Protein AF-W1XSS5-F1 (afdb_monomer_lite)

pLDDT: mean 94.6, std 3.34, range [77.12, 98.31]

InterPro domains:
  IPR008948 L-Aspartase-like [SSF48557] (1-71)
  IPR009049 Argininosuccinate lyase [PTHR43814] (1-72)
  IPR020557 Fumarate lyase, conserved site [PS00163] (22-31)
  IPR022761 Fumarate lyase, N-terminal [PF00206] (2-47)

Organism: NCBI:txid408170

Foldseek 3Di:
DVQVCCDPVNVNDDDDCVQWDADPVGRSDTHRVNVVVVVVCVVVVVVLVVVVCVLPPPDDDDDDPSCVSNVD

Radius of gyration: 20.5 Å; chains: 1; bounding box: 43×14×56 Å

Structure (mmCIF, N/CA/C/O backbone):
data_AF-W1XSS5-F1
#
_entry.id   AF-W1XSS5-F1
#
loop_
_atom_site.group_PDB
_atom_site.id
_atom_site.type_symbol
_atom_site.label_atom_id
_atom_site.label_alt_id
_atom_site.label_comp_id
_atom_site.label_asym_id
_atom_site.label_entity_id
_atom_site.label_seq_id
_atom_site.pdbx_PDB_ins_code
_atom_site.Cartn_x
_atom_site.Cartn_y
_atom_site.Cartn_z
_atom_site.occupancy
_atom_site.B_iso_or_equiv
_atom_site.auth_seq_id
_atom_site.auth_comp_id
_atom_site.auth_asym_id
_atom_site.auth_atom_id
_atom_site.pdbx_PDB_model_num
ATOM 1 N N . GLU A 1 1 ? -14.036 -0.450 3.392 1.00 90.12 1 GLU A N 1
ATOM 2 C CA . GLU A 1 1 ? -15.028 -1.289 4.068 1.00 90.12 1 GLU A CA 1
ATOM 3 C C . GLU A 1 1 ? -14.754 -1.577 5.537 1.00 90.12 1 GLU A C 1
ATOM 5 O O . GLU A 1 1 ? -15.417 -0.949 6.344 1.00 90.12 1 GLU A O 1
ATOM 10 N N . LEU A 1 2 ? -13.749 -2.382 5.912 1.00 94.62 2 LEU A N 1
ATOM 11 C CA . LEU A 1 2 ? -13.456 -2.682 7.331 1.00 94.62 2 LEU A CA 1
ATOM 12 C C . LEU A 1 2 ? -13.368 -1.433 8.228 1.00 94.62 2 LEU A C 1
ATOM 14 O O . LEU A 1 2 ? -14.009 -1.393 9.267 1.00 94.62 2 LEU A O 1
ATOM 18 N N . VAL A 1 3 ? -12.659 -0.392 7.772 1.00 95.44 3 VAL A N 1
ATOM 19 C CA . VAL A 1 3 ? -12.526 0.901 8.476 1.00 95.44 3 VAL A CA 1
ATOM 20 C C . VAL A 1 3 ? -13.880 1.572 8.755 1.00 95.44 3 VAL A C 1
ATOM 22 O O . VAL A 1 3 ? -14.053 2.207 9.789 1.00 95.44 3 VAL A O 1
ATOM 25 N N . LEU A 1 4 ? -14.837 1.450 7.830 1.00 96.88 4 LEU A N 1
ATOM 26 C CA . LEU A 1 4 ? -16.173 2.031 7.974 1.00 96.88 4 LEU A CA 1
ATOM 27 C C . LEU A 1 4 ? -17.047 1.152 8.873 1.00 96.88 4 LEU A C 1
ATOM 29 O O . LEU A 1 4 ? -17.700 1.651 9.780 1.00 96.88 4 LEU A O 1
ATOM 33 N N . TRP A 1 5 ? -17.020 -0.163 8.656 1.00 97.25 5 TRP A N 1
ATOM 34 C CA . TRP A 1 5 ? -17.785 -1.130 9.445 1.00 97.25 5 TRP A CA 1
ATOM 35 C C . TRP A 1 5 ? -17.385 -1.159 10.923 1.00 97.25 5 TRP A C 1
ATOM 37 O O . TRP A 1 5 ? -18.231 -1.454 11.766 1.00 97.25 5 TRP A O 1
ATOM 47 N N . SER A 1 6 ? -16.124 -0.843 11.237 1.00 95.00 6 SER A N 1
ATOM 48 C CA . SER A 1 6 ? -15.611 -0.747 12.606 1.00 95.00 6 SER A CA 1
ATOM 49 C C . SER A 1 6 ? -15.881 0.605 13.279 1.00 95.00 6 SER A C 1
ATOM 51 O O . SER A 1 6 ? -15.472 0.796 14.424 1.00 95.00 6 SER A O 1
ATOM 53 N N . SER A 1 7 ? -16.503 1.575 12.595 1.00 95.06 7 SER A N 1
ATOM 54 C CA . SER A 1 7 ? -16.777 2.891 13.185 1.00 95.06 7 SER A CA 1
ATOM 55 C C . SER A 1 7 ? -17.858 2.813 14.268 1.00 95.06 7 SER A C 1
ATOM 57 O O . SER A 1 7 ? -18.633 1.857 14.342 1.00 95.06 7 SER A O 1
ATOM 59 N N . GLN A 1 8 ? -17.939 3.843 15.114 1.00 93.62 8 GLN A N 1
ATOM 60 C CA . GLN A 1 8 ? -18.918 3.893 16.200 1.00 93.62 8 GLN A CA 1
ATOM 61 C C . GLN A 1 8 ? -20.365 4.053 15.699 1.00 93.62 8 GLN A C 1
ATOM 63 O O . GLN A 1 8 ? -21.297 3.633 16.386 1.00 93.62 8 GLN A O 1
ATOM 68 N N . GLU A 1 9 ? -20.556 4.663 14.535 1.00 95.81 9 GLU A N 1
ATOM 69 C CA . GLU A 1 9 ? -21.856 4.877 13.902 1.00 95.81 9 GLU A CA 1
ATOM 70 C C . GLU A 1 9 ? -22.405 3.581 13.297 1.00 95.81 9 GLU A C 1
ATOM 72 O O . GLU A 1 9 ? -23.605 3.333 13.387 1.00 95.81 9 GLU A O 1
ATOM 77 N N . PHE A 1 10 ? -21.533 2.750 12.711 1.00 96.50 10 PHE A N 1
ATOM 78 C CA . PHE A 1 10 ? -21.924 1.493 12.065 1.00 96.50 10 PHE A CA 1
ATOM 79 C C . PHE A 1 10 ? -21.882 0.296 13.023 1.00 96.50 10 PHE A C 1
ATOM 81 O O . PHE A 1 10 ? -22.864 -0.434 13.120 1.00 96.50 10 PHE A O 1
ATOM 88 N N . LYS A 1 11 ? -20.771 0.088 13.744 1.00 93.50 11 LYS A N 1
ATOM 89 C CA . LYS A 1 11 ? -20.559 -1.029 14.692 1.00 93.50 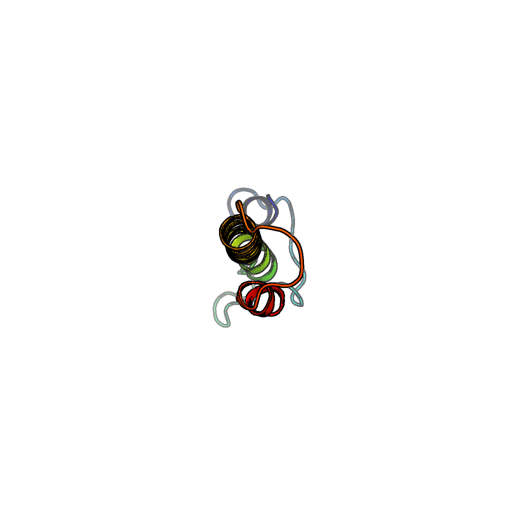11 LYS A CA 1
ATOM 90 C C . LYS A 1 11 ? -20.962 -2.409 14.155 1.00 93.50 11 LYS A C 1
ATOM 92 O O . LYS A 1 11 ? -21.520 -3.228 14.882 1.00 93.50 11 LYS A O 1
ATOM 97 N N . PHE A 1 12 ? -20.686 -2.683 12.884 1.00 97.19 12 PHE A N 1
ATOM 98 C CA . PHE A 1 12 ? -21.010 -3.981 12.286 1.00 97.19 12 PHE A CA 1
ATOM 99 C C . PHE A 1 12 ? -19.998 -5.060 1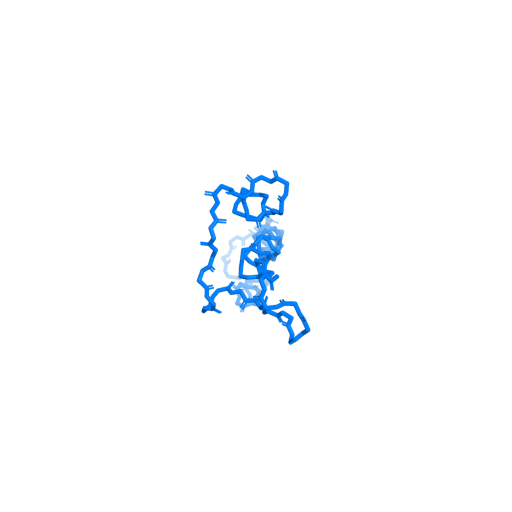2.658 1.00 97.19 12 PHE A C 1
ATOM 101 O O . PHE A 1 12 ? -20.350 -6.235 12.723 1.00 97.19 12 PHE A O 1
ATOM 108 N N . ILE A 1 13 ? -18.748 -4.663 12.895 1.00 95.19 13 ILE A N 1
ATOM 109 C CA . ILE A 1 13 ? -17.660 -5.562 13.271 1.00 95.19 13 ILE A CA 1
ATOM 110 C C . ILE A 1 13 ? -16.852 -4.964 14.420 1.00 95.19 13 ILE A C 1
ATOM 112 O O . ILE A 1 13 ? -16.739 -3.744 14.544 1.00 95.19 13 ILE A O 1
ATOM 116 N N . GLU A 1 14 ? -16.228 -5.832 15.208 1.00 92.56 14 GLU A N 1
ATOM 117 C CA . GLU A 1 14 ? -15.154 -5.470 16.128 1.00 92.56 14 GLU A CA 1
ATOM 118 C C . GLU A 1 14 ? -13.863 -6.138 15.651 1.00 92.56 14 GLU A C 1
ATOM 120 O O . GLU A 1 14 ? -13.854 -7.319 15.304 1.00 92.56 14 GLU A O 1
ATOM 125 N N . MET A 1 15 ? -12.778 -5.370 15.589 1.00 91.31 15 MET A N 1
ATOM 126 C CA . MET A 1 15 ? -11.473 -5.881 15.183 1.00 91.31 15 MET A CA 1
ATOM 127 C C . MET A 1 15 ? -10.670 -6.369 16.396 1.00 91.31 15 MET A C 1
ATOM 129 O O . MET A 1 15 ? -10.764 -5.809 17.492 1.00 91.31 15 MET A O 1
ATOM 133 N N . ASP A 1 16 ? -9.868 -7.409 16.173 1.00 93.19 16 ASP A N 1
ATOM 134 C CA . ASP A 1 16 ? -8.952 -7.960 17.173 1.00 93.19 16 ASP A CA 1
ATOM 135 C C . ASP A 1 16 ? -7.824 -6.964 17.508 1.00 93.19 16 ASP A C 1
ATOM 137 O O . ASP A 1 16 ? -7.386 -6.175 16.659 1.00 93.19 16 ASP A O 1
ATOM 141 N N . ASP A 1 17 ? -7.348 -7.008 18.751 1.00 91.19 17 ASP A N 1
ATOM 142 C CA . ASP A 1 17 ? -6.303 -6.127 19.279 1.00 91.19 17 ASP A CA 1
ATOM 143 C C . ASP A 1 17 ? -4.963 -6.311 18.543 1.00 91.19 17 ASP A C 1
ATOM 145 O O . ASP A 1 17 ? -4.179 -5.372 18.446 1.00 91.19 17 ASP A O 1
ATOM 149 N N . LEU A 1 18 ? -4.715 -7.481 17.938 1.00 92.81 18 LEU A N 1
ATOM 150 C CA . LEU A 1 18 ? -3.544 -7.724 17.083 1.00 92.81 18 LEU A CA 1
ATOM 151 C C . LEU A 1 1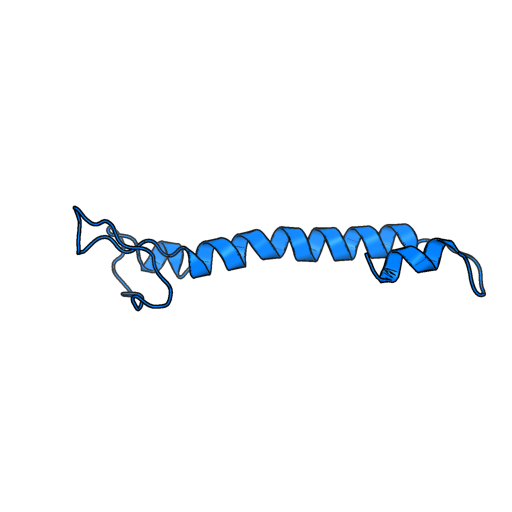8 ? -3.491 -6.833 15.833 1.00 92.81 18 LEU A C 1
ATOM 153 O O . LEU A 1 18 ? -2.406 -6.597 15.299 1.00 92.81 18 LEU A O 1
ATOM 157 N N . PHE A 1 19 ? -4.641 -6.364 15.340 1.00 91.06 19 PHE A N 1
ATOM 158 C CA . PHE A 1 19 ? -4.750 -5.603 14.088 1.00 91.06 19 PHE A CA 1
ATOM 159 C C . PHE A 1 19 ? -5.204 -4.154 14.293 1.00 91.06 19 PHE A C 1
ATOM 161 O O . PHE A 1 19 ? -5.474 -3.450 13.312 1.00 91.06 19 PHE A O 1
ATOM 168 N N . THR A 1 20 ? -5.302 -3.710 15.546 1.00 93.00 20 THR A N 1
ATOM 169 C CA . THR A 1 20 ? -5.763 -2.371 15.919 1.00 93.00 20 THR A CA 1
ATOM 170 C C . THR A 1 20 ? -4.811 -1.709 16.902 1.00 93.00 20 THR A C 1
ATOM 172 O O . THR A 1 20 ? -4.078 -2.378 17.624 1.00 93.00 20 THR A O 1
ATOM 175 N N . THR A 1 21 ? -4.826 -0.378 16.964 1.00 94.00 21 THR A N 1
ATOM 176 C CA . THR A 1 21 ? -4.278 0.344 18.119 1.00 94.00 21 THR A CA 1
ATOM 177 C C . THR A 1 21 ? -5.405 0.840 19.015 1.00 94.00 21 THR A C 1
ATOM 179 O O . THR A 1 21 ? -6.466 1.252 18.547 1.00 94.00 21 THR A O 1
ATOM 182 N N . GLY A 1 22 ? -5.183 0.797 20.327 1.00 90.69 22 GLY A N 1
ATOM 183 C CA . GLY A 1 22 ? -6.132 1.280 21.327 1.00 90.69 22 GLY A CA 1
ATOM 184 C C . GLY A 1 22 ? -5.721 2.619 21.934 1.00 90.69 22 GLY A C 1
ATOM 185 O O . GLY A 1 22 ? -4.561 3.028 21.873 1.00 90.69 22 GLY A O 1
ATOM 186 N N . SER A 1 23 ? -6.668 3.302 22.574 1.00 89.44 23 SER A N 1
ATOM 187 C CA . SER A 1 23 ? -6.360 4.420 23.470 1.00 89.44 23 SER A CA 1
ATOM 188 C C . SER A 1 23 ? -6.246 3.929 24.911 1.00 89.44 23 SER A C 1
ATOM 190 O O . SER A 1 23 ? -7.104 3.192 25.386 1.00 89.44 23 SER A O 1
ATOM 192 N N . SER A 1 24 ? -5.242 4.408 25.648 1.00 90.81 24 SER A N 1
ATOM 193 C CA . SER A 1 24 ? -5.093 4.110 27.080 1.00 90.81 24 SER A CA 1
ATOM 194 C C . SER A 1 24 ? -6.198 4.717 27.954 1.00 90.81 24 SER A C 1
ATOM 196 O O . SER A 1 24 ? -6.472 4.203 29.033 1.00 90.81 24 SER A O 1
ATOM 198 N N . ILE A 1 25 ? -6.837 5.800 27.499 1.00 95.00 25 ILE A N 1
ATOM 199 C CA . ILE A 1 25 ? -7.924 6.490 28.217 1.00 95.00 25 ILE A CA 1
ATOM 200 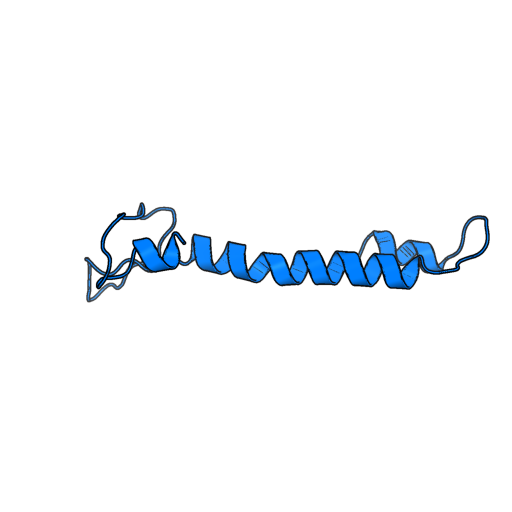C C . ILE A 1 25 ? -9.296 5.961 27.776 1.00 95.00 25 ILE A C 1
ATOM 202 O O . ILE A 1 25 ? -10.247 5.976 28.553 1.00 95.00 25 ILE A O 1
ATOM 206 N N . MET A 1 26 ? -9.407 5.489 26.531 1.00 91.69 26 MET A N 1
ATOM 207 C CA . MET A 1 26 ? -10.650 4.976 25.951 1.00 91.69 26 MET A CA 1
ATOM 208 C C . MET A 1 26 ? -10.479 3.500 25.556 1.00 91.69 26 MET A C 1
ATOM 210 O O . MET A 1 26 ? -10.170 3.231 24.393 1.00 91.69 26 MET A O 1
ATOM 214 N N . PRO A 1 27 ? -10.690 2.547 26.486 1.00 86.69 27 PRO A N 1
ATOM 215 C CA . PRO A 1 27 ? -10.424 1.121 26.255 1.00 86.69 27 PRO A CA 1
ATOM 216 C C . PRO A 1 27 ? -11.304 0.492 25.164 1.00 86.69 27 PRO A C 1
ATOM 218 O O . PRO A 1 27 ? -10.905 -0.469 24.521 1.00 86.69 27 PRO A O 1
ATOM 221 N N . GLN A 1 28 ? -12.484 1.053 24.911 1.00 88.62 28 GLN A N 1
ATOM 222 C CA . GLN A 1 28 ? -13.393 0.629 23.846 1.00 88.62 28 GLN A CA 1
ATOM 223 C C . GLN A 1 28 ? -13.024 1.183 22.461 1.00 88.62 28 GLN A C 1
ATOM 225 O O . GLN A 1 28 ? -13.605 0.773 21.458 1.00 88.62 28 GLN A O 1
ATOM 230 N N . LYS A 1 29 ? -12.121 2.172 22.390 1.00 92.19 29 LYS A N 1
ATOM 231 C CA . LYS A 1 29 ? -11.730 2.793 21.124 1.00 92.19 29 LYS A CA 1
ATOM 232 C C . LYS A 1 29 ? -10.608 1.976 20.490 1.00 92.19 29 LYS A C 1
ATOM 234 O O . LYS A 1 29 ? -9.465 2.063 20.936 1.00 92.19 29 LYS A O 1
ATOM 239 N N . LYS A 1 30 ? -10.942 1.263 19.415 1.00 92.81 30 LYS A N 1
ATOM 240 C CA . LYS A 1 30 ? -10.000 0.527 18.566 1.00 92.81 30 LYS A CA 1
ATOM 241 C C . LYS A 1 30 ? -9.857 1.213 17.209 1.00 92.81 30 LYS A C 1
ATOM 243 O O . LYS A 1 30 ? -10.848 1.421 16.513 1.00 92.81 30 LYS A O 1
ATOM 248 N N . ASN A 1 31 ? -8.634 1.574 16.840 1.00 94.94 31 ASN A N 1
ATOM 249 C CA . ASN A 1 31 ? -8.318 2.192 15.556 1.00 94.94 31 ASN A CA 1
ATOM 250 C C . ASN A 1 31 ? -7.954 1.094 14.537 1.00 94.94 31 ASN A C 1
ATOM 252 O O . ASN A 1 31 ? -7.115 0.246 14.841 1.00 94.94 31 ASN A O 1
ATOM 256 N N . PRO A 1 32 ? -8.545 1.079 13.331 1.00 95.75 32 PRO A N 1
ATOM 257 C CA . PRO A 1 32 ? -8.337 0.023 12.338 1.00 95.75 32 PRO A CA 1
ATOM 258 C C . PRO A 1 32 ? -7.033 0.190 11.526 1.00 95.75 32 PRO A C 1
ATOM 260 O O . PRO A 1 32 ? -7.040 0.029 10.303 1.00 95.75 32 PRO A O 1
ATOM 263 N N . ASP A 1 33 ? -5.906 0.503 12.176 1.00 94.44 33 ASP A N 1
ATOM 264 C CA . ASP A 1 33 ? -4.660 0.940 11.516 1.00 94.44 33 ASP A CA 1
ATOM 265 C C . ASP A 1 33 ? -4.132 -0.064 10.486 1.00 94.44 33 ASP A C 1
ATOM 267 O O . ASP A 1 33 ? -3.632 0.331 9.433 1.00 94.44 33 ASP A O 1
ATOM 271 N N . GLY A 1 34 ? -4.281 -1.371 10.735 1.00 93.69 34 GLY A N 1
ATOM 272 C CA . GLY A 1 34 ? -3.874 -2.404 9.780 1.00 93.69 34 GLY A CA 1
ATOM 273 C C . GLY A 1 34 ? -4.584 -2.265 8.428 1.00 93.69 34 GLY A C 1
ATOM 274 O O . GLY A 1 34 ? -3.945 -2.300 7.373 1.00 93.69 34 GLY A O 1
ATOM 275 N N . ALA A 1 35 ? -5.899 -2.028 8.446 1.00 95.25 35 ALA A N 1
ATOM 276 C CA . ALA A 1 35 ? -6.680 -1.812 7.230 1.00 95.25 35 ALA A CA 1
ATOM 277 C C . ALA A 1 35 ? -6.320 -0.479 6.551 1.00 95.25 35 ALA A C 1
ATOM 279 O O . ALA A 1 35 ? -6.281 -0.393 5.320 1.00 95.25 35 ALA A O 1
ATOM 280 N N . GLU A 1 36 ? -6.014 0.557 7.334 1.00 96.56 36 GLU A N 1
ATOM 281 C CA . GLU A 1 36 ? -5.586 1.855 6.807 1.00 96.56 36 GLU A CA 1
ATOM 282 C C . GLU A 1 36 ? -4.213 1.791 6.135 1.00 96.56 36 GLU A C 1
ATOM 284 O O . GLU A 1 36 ? -4.034 2.343 5.045 1.00 96.56 36 GLU A O 1
ATOM 289 N N . LEU A 1 37 ? -3.265 1.064 6.732 1.00 96.44 37 LEU A N 1
ATOM 290 C CA . LEU A 1 37 ? -1.936 0.840 6.175 1.00 96.44 37 LEU A CA 1
ATOM 291 C C . LEU A 1 37 ? -2.009 0.062 4.862 1.00 96.44 37 LEU A C 1
ATOM 293 O O . LEU A 1 37 ? -1.389 0.479 3.885 1.00 96.44 37 LEU A O 1
ATOM 297 N N . ILE A 1 38 ? -2.795 -1.018 4.797 1.00 96.19 38 ILE A N 1
ATOM 298 C CA . ILE A 1 38 ? -3.004 -1.784 3.555 1.00 96.19 38 ILE A CA 1
ATOM 299 C C . ILE A 1 38 ? -3.569 -0.876 2.454 1.00 96.19 38 ILE A C 1
ATOM 301 O O . ILE A 1 38 ? -3.052 -0.853 1.332 1.00 96.19 38 ILE A O 1
ATOM 305 N N . ARG A 1 39 ? -4.582 -0.063 2.784 1.00 97.12 39 ARG A N 1
ATOM 306 C CA . ARG A 1 39 ? -5.142 0.932 1.860 1.00 97.12 39 ARG A CA 1
ATOM 307 C C . ARG A 1 39 ? -4.061 1.896 1.363 1.00 97.12 39 ARG A C 1
ATOM 309 O O . ARG A 1 39 ? -3.942 2.096 0.158 1.00 97.12 39 ARG A O 1
ATOM 316 N N . GLY A 1 40 ? -3.231 2.436 2.254 1.00 96.94 40 GLY A N 1
ATOM 317 C CA . GLY A 1 40 ? -2.124 3.326 1.886 1.00 96.94 40 GLY A CA 1
ATOM 318 C C . GLY A 1 40 ? -1.065 2.659 0.998 1.00 96.94 40 GLY A C 1
ATOM 319 O O . GLY A 1 40 ? -0.596 3.258 0.030 1.00 96.94 40 GLY A O 1
ATOM 320 N N . LYS A 1 41 ? -0.712 1.395 1.266 1.00 98.00 41 LYS A N 1
ATOM 321 C CA . LYS A 1 41 ? 0.285 0.644 0.479 1.00 98.00 41 LYS A CA 1
ATOM 322 C C . LYS A 1 41 ? -0.149 0.391 -0.963 1.00 98.00 41 LYS A C 1
ATOM 324 O O . LYS A 1 41 ? 0.721 0.258 -1.820 1.00 98.00 41 LYS A O 1
ATOM 329 N N . THR A 1 42 ? -1.448 0.405 -1.254 1.00 97.88 42 THR A N 1
ATOM 330 C CA . THR A 1 42 ? -1.957 0.273 -2.630 1.00 97.88 42 THR A CA 1
ATOM 331 C C . THR A 1 42 ? -1.382 1.357 -3.549 1.00 97.88 42 THR A C 1
ATOM 333 O O . THR A 1 42 ? -0.921 1.052 -4.646 1.00 97.88 42 THR A O 1
ATOM 336 N N . GLY A 1 43 ? -1.302 2.607 -3.074 1.00 97.94 43 GLY A N 1
ATOM 337 C CA . GLY A 1 43 ? -0.707 3.704 -3.845 1.00 97.94 43 GLY A CA 1
ATOM 338 C C . GLY A 1 43 ? 0.775 3.478 -4.159 1.00 97.94 43 GLY A C 1
ATOM 339 O O . GLY A 1 43 ? 1.216 3.750 -5.272 1.00 97.94 43 GLY A O 1
ATOM 340 N N . ARG A 1 44 ? 1.534 2.901 -3.217 1.00 97.62 44 ARG A N 1
ATOM 341 C CA . ARG A 1 44 ? 2.940 2.528 -3.442 1.00 97.62 44 ARG A CA 1
ATOM 342 C C . ARG A 1 44 ? 3.074 1.462 -4.530 1.00 97.62 44 ARG A C 1
ATOM 344 O O . ARG A 1 44 ? 3.914 1.605 -5.406 1.00 97.62 44 ARG A O 1
ATOM 351 N N . VAL A 1 45 ? 2.238 0.422 -4.497 1.00 97.94 45 VAL A N 1
ATOM 352 C CA . VAL A 1 45 ? 2.260 -0.646 -5.514 1.00 97.94 45 VAL A CA 1
ATOM 353 C C . VAL A 1 45 ? 1.966 -0.084 -6.907 1.00 97.94 45 VAL A C 1
ATOM 355 O O . VAL A 1 45 ? 2.668 -0.415 -7.859 1.00 97.94 45 VAL A O 1
ATOM 358 N N . TYR A 1 46 ? 0.978 0.806 -7.030 1.00 98.31 46 TYR A N 1
ATOM 359 C CA . TYR A 1 46 ? 0.695 1.481 -8.299 1.00 98.31 46 TYR A CA 1
ATOM 360 C C . TYR A 1 46 ? 1.852 2.368 -8.756 1.00 98.31 46 TYR A C 1
ATOM 362 O O . TYR A 1 46 ? 2.203 2.332 -9.932 1.00 98.31 46 TYR A O 1
ATOM 370 N N . GLY A 1 47 ? 2.478 3.112 -7.841 1.00 98.06 47 GLY A N 1
ATOM 371 C CA . GLY A 1 47 ? 3.670 3.904 -8.143 1.00 98.06 47 GLY A CA 1
ATOM 372 C C . GLY A 1 47 ? 4.779 3.059 -8.771 1.00 98.06 47 GLY A C 1
ATOM 373 O O . GLY A 1 47 ? 5.256 3.394 -9.853 1.00 98.06 47 GLY A O 1
ATOM 374 N N . ASN A 1 48 ? 5.110 1.923 -8.153 1.00 97.31 48 ASN A N 1
ATOM 375 C CA . ASN A 1 48 ? 6.121 0.997 -8.668 1.00 97.31 48 ASN A CA 1
ATOM 376 C C . ASN A 1 48 ? 5.760 0.455 -10.065 1.00 97.31 48 ASN A C 1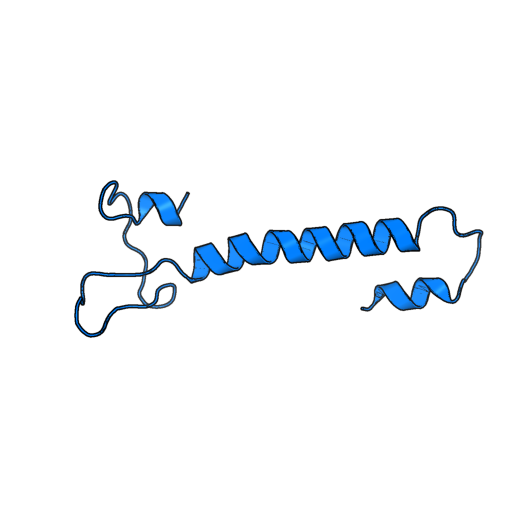
ATOM 378 O O . ASN A 1 48 ? 6.611 0.397 -10.948 1.00 97.31 48 ASN A O 1
ATOM 382 N N . LEU A 1 49 ? 4.489 0.102 -10.298 1.00 97.75 49 LEU A N 1
ATOM 383 C CA . LEU A 1 49 ? 4.026 -0.378 -11.605 1.00 97.75 49 LEU A CA 1
ATOM 384 C C . LEU A 1 49 ? 4.199 0.680 -12.704 1.00 97.75 49 LEU A C 1
ATOM 386 O O . LEU A 1 49 ? 4.738 0.387 -13.771 1.00 97.75 49 LEU A O 1
ATOM 390 N N . PHE A 1 50 ? 3.739 1.908 -12.454 1.00 97.94 50 PHE A N 1
ATOM 391 C CA . PHE A 1 50 ? 3.838 2.990 -13.434 1.00 97.94 50 PHE A CA 1
ATOM 392 C C . PHE A 1 50 ? 5.285 3.431 -13.669 1.00 97.94 50 PHE A C 1
ATOM 394 O O . PHE A 1 50 ? 5.628 3.774 -14.803 1.00 97.94 50 PHE A O 1
ATOM 401 N N . ALA A 1 51 ? 6.139 3.377 -12.644 1.00 97.38 51 ALA A N 1
ATOM 402 C CA . ALA A 1 51 ? 7.572 3.597 -12.796 1.00 97.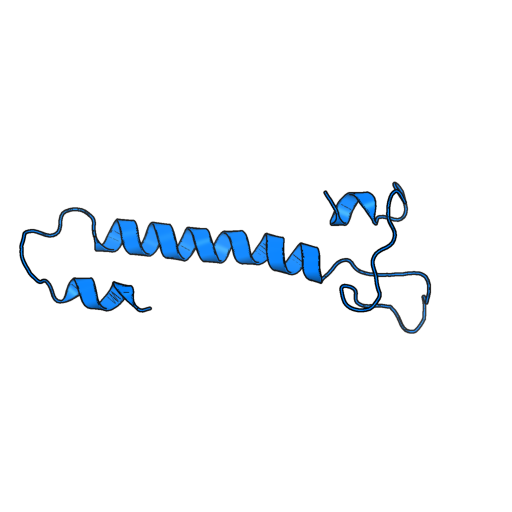38 51 ALA A CA 1
ATOM 403 C C . ALA A 1 51 ? 8.175 2.579 -13.776 1.00 97.38 51 ALA A C 1
ATOM 405 O O . ALA A 1 51 ? 8.733 2.975 -14.800 1.00 97.38 51 ALA A O 1
ATOM 406 N N . LEU A 1 52 ? 7.947 1.281 -13.546 1.00 97.19 52 LEU A N 1
ATOM 407 C CA . LEU A 1 52 ? 8.464 0.222 -14.415 1.00 97.19 52 LEU A CA 1
ATOM 408 C C . LEU A 1 52 ? 7.921 0.322 -15.848 1.00 97.19 52 LEU A C 1
ATOM 410 O O . LEU A 1 52 ? 8.677 0.201 -16.809 1.00 97.19 52 LEU A O 1
ATOM 414 N N . PHE A 1 53 ? 6.624 0.595 -16.021 1.00 97.62 53 PHE A N 1
ATOM 415 C CA . PHE A 1 53 ? 6.045 0.820 -17.351 1.00 97.62 53 PHE A CA 1
ATOM 416 C C . PHE A 1 53 ? 6.705 1.982 -18.088 1.00 97.62 53 PHE A C 1
ATOM 418 O O . PHE A 1 53 ? 6.892 1.901 -19.300 1.00 97.62 53 PHE A O 1
ATOM 425 N N . THR A 1 54 ? 7.072 3.043 -17.373 1.00 96.88 54 THR A N 1
ATOM 426 C CA . THR A 1 54 ? 7.725 4.211 -17.967 1.00 96.88 54 THR A CA 1
ATOM 427 C C . THR A 1 54 ? 9.161 3.894 -18.378 1.00 96.88 54 THR A C 1
ATOM 429 O O . THR A 1 54 ? 9.548 4.250 -19.489 1.00 96.88 54 THR A O 1
ATOM 432 N N . VAL A 1 55 ? 9.915 3.169 -17.545 1.00 96.44 55 VAL A N 1
ATOM 433 C CA . VAL A 1 55 ? 11.280 2.702 -17.858 1.00 96.44 55 VAL A CA 1
ATOM 434 C C . VAL A 1 55 ? 11.285 1.795 -19.092 1.00 96.44 55 VAL A C 1
ATOM 436 O O . VAL A 1 55 ? 12.091 1.968 -20.001 1.00 96.44 55 VAL A O 1
ATOM 439 N N . MET A 1 56 ? 10.346 0.852 -19.163 1.00 96.31 56 MET A N 1
ATOM 440 C CA . MET A 1 56 ? 10.292 -0.148 -20.236 1.00 96.31 56 MET A CA 1
ATOM 441 C C . MET A 1 56 ? 9.685 0.382 -21.545 1.00 96.31 56 MET A C 1
ATOM 443 O O . MET A 1 56 ? 9.683 -0.312 -22.565 1.00 96.31 56 MET A O 1
ATOM 447 N N . LYS A 1 57 ? 9.130 1.599 -21.554 1.00 97.25 57 LYS A N 1
ATOM 448 C CA . LYS A 1 57 ? 8.406 2.140 -22.708 1.00 97.25 57 LYS A CA 1
ATOM 449 C C . LYS A 1 57 ? 9.362 2.505 -23.848 1.00 97.25 57 LYS A C 1
ATOM 451 O O . LYS A 1 57 ? 9.948 3.583 -23.867 1.00 97.25 57 LYS A O 1
ATOM 456 N N . GLY A 1 58 ? 9.391 1.664 -24.881 1.00 96.31 58 GLY A N 1
ATOM 457 C CA . GLY A 1 58 ? 10.052 1.970 -26.156 1.00 96.31 58 GLY A CA 1
ATOM 458 C C . GLY A 1 58 ? 11.562 1.733 -26.167 1.00 96.31 58 GLY A C 1
ATOM 459 O O . GLY A 1 58 ? 12.235 2.219 -27.074 1.00 96.31 58 GLY A O 1
ATOM 460 N N . ILE A 1 59 ? 12.089 0.984 -25.195 1.00 96.50 59 ILE A N 1
ATOM 461 C CA . ILE A 1 59 ? 13.481 0.532 -25.231 1.00 96.50 59 ILE A CA 1
ATOM 462 C C . ILE A 1 59 ? 13.686 -0.457 -26.400 1.00 96.50 59 ILE A C 1
ATOM 464 O O . ILE A 1 59 ? 12.870 -1.366 -26.584 1.00 96.50 59 ILE A O 1
ATOM 468 N N . PRO A 1 60 ? 14.724 -0.275 -27.240 1.00 96.19 60 PRO A N 1
ATOM 469 C CA . PRO A 1 60 ? 15.039 -1.207 -28.319 1.00 96.19 60 PRO A CA 1
ATOM 470 C C . PRO A 1 60 ? 15.599 -2.520 -27.759 1.00 96.19 60 PRO A C 1
ATOM 472 O O . PRO A 1 60 ? 16.110 -2.559 -26.650 1.00 96.19 60 PRO A O 1
ATOM 475 N N . LEU A 1 61 ? 15.554 -3.599 -28.540 1.00 95.06 61 LEU A N 1
ATOM 476 C CA . LEU A 1 61 ? 16.255 -4.835 -28.177 1.00 95.06 61 LEU A CA 1
ATOM 477 C C . LEU A 1 61 ? 17.776 -4.667 -28.387 1.00 95.06 61 LEU A C 1
ATOM 479 O O . LEU A 1 61 ? 18.195 -3.976 -29.313 1.00 95.06 61 LEU A O 1
ATOM 483 N N . ALA A 1 62 ? 18.663 -5.309 -27.621 1.00 92.19 62 ALA A N 1
ATOM 484 C CA . ALA A 1 62 ? 18.427 -6.282 -26.550 1.00 92.19 62 ALA A CA 1
ATOM 485 C C . ALA A 1 62 ? 18.622 -5.676 -25.143 1.00 92.19 62 ALA A C 1
ATOM 487 O O . ALA A 1 62 ? 17.756 -4.953 -24.679 1.00 92.19 62 ALA A O 1
ATOM 488 N N . TYR A 1 63 ? 19.705 -6.002 -24.429 1.00 95.00 63 TYR A N 1
ATOM 489 C CA . TYR A 1 63 ? 19.941 -5.486 -23.076 1.00 95.00 63 TYR A CA 1
ATOM 490 C C . TYR A 1 63 ? 20.288 -3.990 -23.093 1.00 95.00 63 TYR A C 1
ATOM 492 O O . TYR A 1 63 ? 21.225 -3.575 -23.779 1.00 95.00 63 TYR A O 1
ATOM 500 N N . ASN A 1 64 ? 19.594 -3.214 -22.257 1.00 96.81 64 ASN A N 1
ATOM 501 C CA . ASN A 1 64 ? 19.861 -1.801 -21.993 1.00 96.81 64 ASN A CA 1
ATOM 502 C C . ASN A 1 64 ? 20.131 -1.586 -20.501 1.00 96.81 64 ASN A C 1
ATOM 504 O O . ASN A 1 64 ? 19.550 -2.264 -19.655 1.00 96.81 64 ASN A O 1
ATOM 508 N N . LYS A 1 65 ? 20.996 -0.621 -20.165 1.00 95.75 65 LYS A N 1
ATOM 509 C CA . LYS A 1 65 ? 21.348 -0.328 -18.765 1.00 95.75 65 LYS A CA 1
ATOM 510 C C . LYS A 1 65 ? 20.168 0.246 -17.970 1.00 95.75 65 LYS A C 1
ATOM 512 O O . LYS A 1 65 ? 20.110 0.040 -16.766 1.00 95.75 65 LYS A O 1
ATOM 517 N N . ASP A 1 66 ? 19.211 0.868 -18.651 1.00 95.38 66 ASP A N 1
ATOM 518 C CA . ASP A 1 66 ? 17.926 1.338 -18.124 1.00 95.38 66 ASP A CA 1
ATOM 519 C C . ASP A 1 66 ? 17.150 0.219 -17.401 1.00 95.38 66 ASP A C 1
ATOM 521 O O . ASP A 1 66 ? 16.438 0.475 -16.438 1.00 95.38 66 ASP A O 1
ATOM 525 N N . MET A 1 67 ? 17.344 -1.046 -17.804 1.00 94.81 67 MET A N 1
ATOM 526 C CA . MET A 1 67 ? 16.715 -2.204 -17.159 1.00 94.81 67 MET A CA 1
ATOM 527 C C . MET A 1 67 ? 17.220 -2.462 -15.729 1.00 94.81 67 MET A C 1
ATOM 529 O O . MET A 1 67 ? 16.668 -3.326 -15.063 1.00 94.81 67 MET A O 1
ATOM 533 N N . GLN A 1 68 ? 18.257 -1.764 -15.247 1.00 95.75 68 GLN A N 1
ATOM 534 C CA . GLN A 1 68 ? 18.714 -1.882 -13.854 1.00 95.75 68 GLN A CA 1
ATOM 535 C C . GLN A 1 68 ? 17.709 -1.310 -12.843 1.00 95.75 68 GLN A C 1
ATOM 537 O O . GLN A 1 68 ? 17.718 -1.736 -11.691 1.00 95.75 68 GLN A O 1
ATOM 542 N N . GLU A 1 69 ? 16.816 -0.423 -13.288 1.00 94.62 69 GLU A N 1
ATOM 543 C CA . GLU A 1 69 ? 15.740 0.161 -12.474 1.00 94.62 69 GLU A CA 1
ATOM 544 C C . GLU A 1 69 ? 14.619 -0.851 -12.149 1.00 94.62 69 GLU A C 1
ATOM 546 O O . GLU A 1 69 ? 13.664 -0.524 -11.457 1.00 94.62 69 GLU A O 1
ATOM 551 N N . ASP A 1 70 ? 14.700 -2.096 -12.639 1.00 91.69 70 ASP A N 1
ATOM 552 C CA . ASP A 1 70 ? 13.718 -3.156 -12.368 1.00 91.69 70 ASP A CA 1
ATOM 553 C C . ASP A 1 70 ? 13.704 -3.639 -10.905 1.00 91.69 70 ASP A C 1
ATOM 555 O O . ASP A 1 70 ? 12.740 -4.277 -10.472 1.00 91.69 70 ASP A O 1
ATOM 559 N N . LYS A 1 71 ? 14.787 -3.379 -10.165 1.00 89.88 71 LYS A N 1
ATOM 560 C CA . LYS A 1 71 ? 15.017 -3.849 -8.789 1.00 89.88 71 LYS A CA 1
ATOM 561 C C . LYS A 1 71 ? 14.899 -2.749 -7.733 1.00 89.88 71 LYS A C 1
ATOM 563 O O . LYS A 1 71 ? 15.028 -3.077 -6.551 1.00 89.88 71 LYS A O 1
ATOM 568 N N . GLU A 1 72 ? 14.676 -1.498 -8.134 1.00 77.12 72 GLU A N 1
ATOM 569 C CA . GLU A 1 72 ? 14.390 -0.381 -7.216 1.00 77.12 72 GLU A CA 1
ATOM 570 C C . GLU A 1 72 ? 12.884 -0.265 -6.909 1.00 77.12 72 GLU A C 1
ATOM 572 O O . GLU A 1 72 ? 12.535 -0.061 -5.718 1.00 77.12 72 GLU A O 1
#

Sequence (72 aa):
ELVLWSSQEFKFIEMDDLFTTGSSIMPQKKNPDGAELIRGKTGRVYGNLFALFTVMKGIPLAYNKDMQEDKE

Secondary structure (DSSP, 8-state):
-HHHHTSTTT------GGG-EE-SS-TT-EE-HHHHHHHHHHHHHHHHHHHHHHHHTTPPSS--GGGGGGG-